Protein AF-A0A2N9LAZ6-F1 (afdb_monomer_lite)

Foldseek 3Di:
DPPLPQQVLLLVQLVVLQCQLVVQCVVCVVVCVPPDPVSVVSNVLSVLSNVLSVVSVVLAPVSLVSVLVSLVVQLVVCPPVVVSNVVSVVVSVVSCCSCPPPSNVVSNPDDD

Structure (mmCIF, N/CA/C/O backbone):
data_AF-A0A2N9LAZ6-F1
#
_entry.id   AF-A0A2N9LAZ6-F1
#
loop_
_atom_site.group_PDB
_atom_site.id
_atom_site.type_symbol
_atom_site.label_atom_id
_atom_site.label_alt_id
_atom_site.label_comp_id
_atom_site.label_asym_id
_atom_site.label_entity_id
_atom_site.label_seq_id
_atom_site.pdbx_PDB_ins_code
_atom_site.Cartn_x
_atom_site.Cartn_y
_atom_site.Cartn_z
_atom_site.occupancy
_atom_site.B_iso_or_equiv
_atom_site.auth_seq_id
_atom_site.auth_comp_id
_atom_site.auth_asym_id
_atom_site.auth_atom_id
_atom_site.pdbx_PDB_model_num
ATOM 1 N N . MET A 1 1 ? -19.008 -0.954 27.831 1.00 38.41 1 MET A N 1
ATOM 2 C CA . MET A 1 1 ? -17.848 -0.569 26.997 1.00 38.41 1 MET A CA 1
ATOM 3 C C . MET A 1 1 ? -17.794 -1.515 25.802 1.00 38.41 1 MET A C 1
ATOM 5 O O . MET A 1 1 ? -17.211 -2.584 25.897 1.00 38.41 1 MET A O 1
ATOM 9 N N . GLY A 1 2 ? -18.516 -1.204 24.722 1.00 35.81 2 GLY A N 1
ATOM 10 C CA . GLY A 1 2 ? -18.502 -2.041 23.520 1.00 35.81 2 GLY A CA 1
ATOM 11 C C . GLY A 1 2 ? -17.170 -1.849 22.812 1.00 35.81 2 GLY A C 1
ATOM 12 O O . GLY A 1 2 ? -16.876 -0.733 22.390 1.00 35.81 2 GLY A O 1
ATOM 13 N N . ALA A 1 3 ? -16.347 -2.894 22.731 1.00 46.19 3 ALA A N 1
ATOM 14 C CA . ALA A 1 3 ? -15.109 -2.855 21.966 1.00 46.19 3 ALA A CA 1
ATOM 15 C C . ALA A 1 3 ? -15.422 -2.294 20.570 1.00 46.19 3 ALA A C 1
ATOM 17 O O . ALA A 1 3 ? -16.223 -2.897 19.852 1.00 46.19 3 ALA A O 1
ATOM 18 N N . LYS A 1 4 ? -14.851 -1.128 20.210 1.00 53.56 4 LYS A N 1
ATOM 19 C CA . LYS A 1 4 ? -14.897 -0.581 18.843 1.00 53.56 4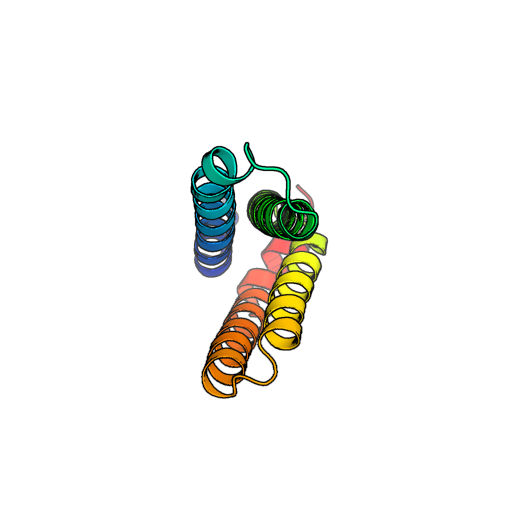 LYS A CA 1
ATOM 20 C C . LYS A 1 4 ? -14.391 -1.705 17.936 1.00 53.56 4 LYS A C 1
ATOM 22 O O . LYS A 1 4 ? -13.184 -1.937 17.894 1.00 53.56 4 LYS A O 1
ATOM 27 N N . LYS A 1 5 ? -15.301 -2.483 17.329 1.00 54.62 5 LYS A N 1
ATOM 28 C CA . LYS A 1 5 ? -14.967 -3.690 16.561 1.00 54.62 5 LYS A CA 1
ATOM 29 C C . LYS A 1 5 ? -14.031 -3.249 15.448 1.00 54.62 5 LYS A C 1
ATOM 31 O O . LYS A 1 5 ? -14.479 -2.653 14.473 1.00 54.62 5 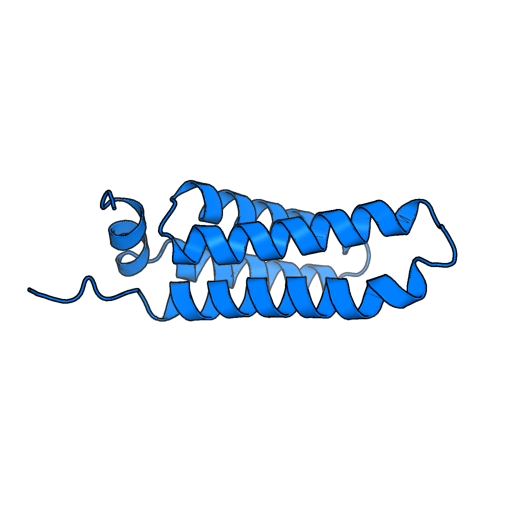LYS A O 1
ATOM 36 N N . ARG A 1 6 ? -12.731 -3.499 15.623 1.00 62.19 6 ARG A N 1
ATOM 37 C CA . ARG A 1 6 ? -11.743 -3.300 14.567 1.00 62.19 6 ARG A CA 1
ATOM 38 C C . ARG A 1 6 ? -12.229 -4.143 13.390 1.00 62.19 6 ARG A C 1
ATOM 40 O O . ARG A 1 6 ? -12.403 -5.351 13.575 1.00 62.19 6 ARG A O 1
ATOM 47 N N . PRO A 1 7 ? -12.532 -3.546 12.228 1.00 73.94 7 PRO A N 1
ATOM 48 C CA . PRO A 1 7 ? -13.003 -4.319 11.095 1.00 73.94 7 PRO A CA 1
ATOM 49 C C . PRO A 1 7 ? -11.923 -5.347 10.769 1.00 73.94 7 PRO A C 1
ATOM 51 O O . PRO A 1 7 ? -10.777 -4.969 10.530 1.00 73.94 7 PRO A O 1
ATOM 54 N N . ILE A 1 8 ? -12.272 -6.636 10.776 1.00 76.12 8 ILE A N 1
ATOM 55 C CA . ILE A 1 8 ? -11.314 -7.733 10.550 1.00 76.12 8 ILE A CA 1
ATOM 56 C C . ILE A 1 8 ? -10.546 -7.498 9.239 1.00 76.12 8 ILE A C 1
ATOM 58 O O . ILE A 1 8 ? -9.341 -7.704 9.182 1.00 76.12 8 ILE A O 1
ATOM 62 N N . ALA A 1 9 ? -11.222 -6.946 8.225 1.00 77.69 9 ALA A N 1
ATOM 63 C CA . ALA A 1 9 ? -10.625 -6.519 6.963 1.00 77.69 9 ALA A CA 1
ATOM 64 C C . ALA A 1 9 ? -9.456 -5.528 7.125 1.00 77.69 9 ALA A C 1
ATOM 66 O O . ALA A 1 9 ? -8.415 -5.709 6.502 1.00 77.69 9 ALA A O 1
ATOM 67 N N . VAL A 1 10 ? -9.607 -4.498 7.966 1.00 79.69 10 VAL A N 1
ATOM 68 C CA . VAL A 1 10 ? -8.554 -3.496 8.206 1.00 79.69 10 VAL A CA 1
ATOM 69 C C . VAL A 1 10 ? -7.361 -4.152 8.886 1.00 79.69 10 VAL A C 1
ATOM 71 O O . VAL A 1 10 ? -6.230 -3.924 8.477 1.00 79.69 10 VAL A O 1
ATOM 74 N N . TRP A 1 11 ? -7.613 -5.019 9.869 1.00 83.38 11 TRP A N 1
ATOM 75 C CA . TRP A 1 11 ? -6.551 -5.742 10.563 1.00 83.38 11 TRP A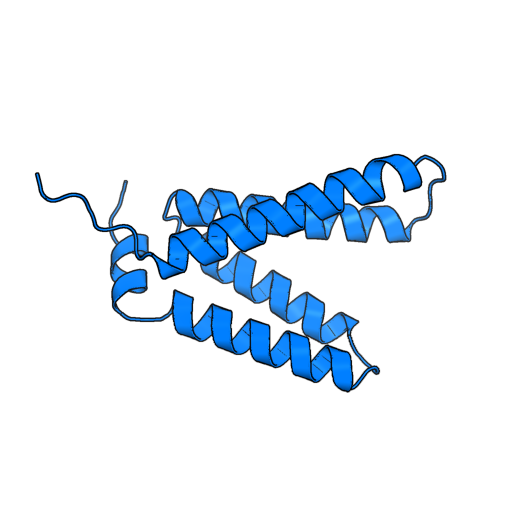 CA 1
ATOM 76 C C . TRP A 1 11 ? -5.779 -6.678 9.622 1.00 83.38 11 TRP A C 1
ATOM 78 O O . TRP A 1 11 ? -4.553 -6.640 9.602 1.00 83.38 11 TRP A O 1
ATOM 88 N N . VAL A 1 12 ? -6.485 -7.445 8.784 1.00 84.75 12 VAL A N 1
ATOM 89 C CA . VAL A 1 12 ? -5.872 -8.349 7.796 1.00 84.75 12 VAL A CA 1
ATOM 90 C C . VAL A 1 12 ? -5.016 -7.578 6.791 1.00 84.75 12 VAL A C 1
ATOM 92 O O . VAL A 1 12 ? -3.872 -7.959 6.560 1.00 84.75 12 VAL A O 1
ATOM 95 N N . ILE A 1 13 ? -5.524 -6.480 6.221 1.00 85.44 13 ILE A N 1
ATOM 96 C CA . ILE A 1 13 ? -4.757 -5.677 5.254 1.00 85.44 13 ILE A CA 1
ATOM 97 C C . ILE A 1 13 ? -3.561 -5.012 5.934 1.00 85.44 13 ILE A C 1
ATOM 99 O O . ILE A 1 13 ? -2.469 -5.016 5.379 1.00 85.44 13 ILE A O 1
ATOM 103 N N . SER A 1 14 ? -3.732 -4.476 7.142 1.00 84.69 14 SER A N 1
ATOM 104 C CA . SER A 1 14 ? -2.623 -3.909 7.907 1.00 84.69 14 SER A CA 1
ATOM 105 C C . SER A 1 14 ? -1.523 -4.932 8.164 1.00 84.69 14 SER A C 1
ATOM 107 O O . SER A 1 14 ? -0.356 -4.632 7.934 1.00 84.69 14 SER A O 1
ATOM 109 N N . CYS A 1 15 ? -1.882 -6.139 8.608 1.00 86.75 15 CYS A N 1
ATOM 110 C CA . CYS A 1 15 ? -0.923 -7.222 8.795 1.00 86.75 15 CYS A CA 1
ATOM 111 C C . CYS A 1 15 ? -0.239 -7.597 7.480 1.00 86.75 15 CYS A C 1
ATOM 113 O O . CYS A 1 15 ? 0.975 -7.756 7.476 1.00 86.75 15 CYS A O 1
ATOM 115 N N . LEU A 1 16 ? -0.978 -7.681 6.370 1.00 87.25 16 LEU A N 1
ATOM 116 C CA . LEU A 1 16 ? -0.401 -7.949 5.053 1.00 87.25 16 LEU A CA 1
ATOM 117 C C . LEU A 1 16 ? 0.645 -6.890 4.676 1.00 87.25 16 LEU A C 1
ATOM 119 O O . LEU A 1 16 ? 1.758 -7.247 4.317 1.00 87.25 16 LEU A O 1
ATOM 123 N N . PHE A 1 17 ? 0.316 -5.603 4.810 1.00 86.38 17 PHE A N 1
ATOM 124 C CA . PHE A 1 17 ? 1.233 -4.497 4.515 1.00 86.38 17 PHE A CA 1
ATOM 125 C C . PHE A 1 17 ? 2.475 -4.511 5.413 1.00 86.38 17 PHE A C 1
ATOM 127 O O . PHE A 1 17 ? 3.583 -4.317 4.922 1.00 86.38 17 PHE A O 1
ATOM 134 N N . ILE A 1 18 ? 2.308 -4.787 6.711 1.00 87.12 18 ILE A N 1
ATOM 135 C CA . ILE A 1 18 ? 3.430 -4.893 7.655 1.00 87.12 18 ILE A CA 1
ATOM 136 C C . ILE A 1 18 ? 4.326 -6.075 7.294 1.00 87.12 18 ILE A C 1
ATOM 138 O O . ILE A 1 18 ? 5.538 -5.911 7.250 1.00 87.12 18 ILE A O 1
ATOM 142 N N . VAL A 1 19 ? 3.754 -7.253 7.027 1.00 87.94 19 VAL A N 1
ATOM 143 C CA . VAL A 1 19 ? 4.529 -8.450 6.675 1.00 87.94 19 VAL A CA 1
ATOM 144 C C . VAL A 1 19 ? 5.259 -8.238 5.356 1.00 87.94 19 VAL A C 1
ATOM 146 O O . VAL A 1 19 ? 6.450 -8.503 5.298 1.00 87.94 19 VAL A O 1
ATOM 149 N N . VAL A 1 20 ? 4.591 -7.720 4.323 1.00 85.62 20 VAL A N 1
ATOM 150 C CA . VAL A 1 20 ? 5.222 -7.441 3.024 1.00 85.62 20 VAL A CA 1
ATOM 151 C C . VAL A 1 20 ? 6.347 -6.418 3.171 1.00 85.62 20 VAL A C 1
ATOM 153 O O . VAL A 1 20 ? 7.444 -6.669 2.685 1.00 85.62 20 VAL A O 1
ATOM 156 N N . GLY A 1 21 ? 6.112 -5.315 3.889 1.00 83.00 21 GLY A N 1
ATOM 157 C CA . GLY A 1 21 ? 7.140 -4.304 4.141 1.00 83.00 21 GLY A CA 1
ATOM 158 C C . GLY A 1 21 ? 8.322 -4.851 4.942 1.00 83.00 21 GLY A C 1
ATOM 159 O O . GLY A 1 21 ? 9.461 -4.600 4.583 1.00 83.00 21 GLY A O 1
ATOM 160 N N . LEU A 1 22 ? 8.073 -5.646 5.987 1.00 86.88 22 LEU A N 1
ATOM 161 C CA . LEU A 1 22 ? 9.124 -6.229 6.826 1.00 86.88 22 LEU A CA 1
ATOM 162 C C . LEU A 1 22 ? 9.938 -7.296 6.081 1.00 86.88 22 LEU A C 1
ATOM 164 O O . LEU A 1 22 ? 11.159 -7.311 6.177 1.00 86.88 22 LEU A O 1
ATOM 168 N N . VAL A 1 23 ? 9.264 -8.196 5.359 1.00 84.25 23 VAL A N 1
ATOM 169 C CA . VAL A 1 23 ? 9.904 -9.256 4.565 1.00 84.25 23 VAL A CA 1
ATOM 170 C C . VAL A 1 23 ? 10.738 -8.638 3.454 1.00 84.25 23 VAL A C 1
ATOM 172 O O . VAL A 1 23 ? 11.872 -9.066 3.267 1.00 84.25 23 VAL A O 1
ATOM 175 N N . GLY A 1 24 ? 10.204 -7.623 2.772 1.00 78.62 24 GLY A N 1
ATOM 176 C CA . GLY A 1 24 ? 10.948 -6.841 1.795 1.00 78.62 24 GLY A CA 1
ATOM 177 C C . GLY A 1 24 ? 12.214 -6.245 2.405 1.00 78.62 24 GLY A C 1
ATOM 178 O O . GLY A 1 24 ? 13.312 -6.562 1.946 1.00 78.62 24 GLY A O 1
ATOM 179 N N . LEU A 1 25 ? 12.061 -5.530 3.530 1.00 79.31 25 LEU A N 1
ATOM 180 C CA . LEU A 1 25 ? 13.183 -4.879 4.203 1.00 79.31 25 LEU A CA 1
ATOM 181 C C . LEU A 1 25 ? 14.267 -5.893 4.563 1.00 79.31 25 LEU A C 1
ATOM 183 O O . LEU A 1 25 ? 15.430 -5.665 4.275 1.00 79.31 25 LEU A O 1
ATOM 187 N N . VAL A 1 26 ? 13.893 -7.024 5.175 1.00 81.25 26 VAL A N 1
ATOM 188 C CA . VAL A 1 26 ? 14.832 -8.063 5.632 1.00 81.25 26 VAL A CA 1
ATOM 189 C C . VAL A 1 26 ? 15.508 -8.784 4.467 1.00 81.25 26 VAL A C 1
ATOM 191 O O . VAL A 1 26 ? 16.677 -9.145 4.590 1.00 81.25 26 VAL A O 1
ATOM 194 N N . HIS A 1 27 ? 14.801 -9.020 3.360 1.00 73.75 27 HIS A N 1
ATOM 195 C CA . HIS A 1 27 ? 15.381 -9.694 2.198 1.00 73.75 27 HIS A CA 1
ATOM 196 C C . HIS A 1 27 ? 16.331 -8.801 1.419 1.00 73.75 27 HIS A C 1
ATOM 198 O O . HIS A 1 27 ? 17.384 -9.281 1.000 1.00 73.75 27 HIS A O 1
ATOM 204 N N . HIS A 1 28 ? 15.985 -7.528 1.247 1.00 69.12 28 HIS A N 1
ATOM 205 C CA . HIS A 1 28 ? 16.810 -6.626 0.465 1.00 69.12 28 HIS A CA 1
ATOM 206 C C . HIS A 1 28 ? 17.958 -6.005 1.288 1.00 69.12 28 HIS A C 1
ATOM 208 O O . HIS A 1 28 ? 19.045 -5.831 0.737 1.00 69.12 28 HIS A O 1
ATOM 214 N N . PHE A 1 29 ? 17.827 -5.831 2.617 1.00 63.47 29 PHE A N 1
ATOM 215 C CA . PHE A 1 29 ? 18.913 -5.352 3.505 1.00 63.47 29 PHE A CA 1
ATOM 216 C C . PHE A 1 29 ? 20.289 -6.015 3.274 1.00 63.47 29 PHE A C 1
ATOM 218 O O . PHE A 1 29 ? 21.290 -5.302 3.187 1.00 63.47 29 PHE A O 1
ATOM 225 N N . PRO A 1 30 ? 20.406 -7.359 3.186 1.00 60.38 30 PRO A N 1
ATOM 226 C CA . PRO A 1 30 ? 21.693 -8.011 2.949 1.00 60.38 30 PRO A CA 1
ATOM 227 C C . PRO A 1 30 ? 22.197 -7.879 1.501 1.00 60.38 30 PRO A C 1
ATOM 229 O O . PRO A 1 30 ? 23.401 -7.995 1.279 1.00 60.38 30 PRO A O 1
ATOM 232 N N . GLN A 1 31 ? 21.321 -7.628 0.521 1.00 56.22 31 GLN A N 1
ATOM 233 C CA . GLN A 1 31 ? 21.704 -7.404 -0.882 1.00 56.22 31 GLN A CA 1
ATOM 234 C C . GLN A 1 31 ? 22.186 -5.964 -1.137 1.00 56.22 31 GLN A C 1
ATOM 236 O O . GLN A 1 31 ? 23.048 -5.757 -1.991 1.00 56.22 31 GLN A O 1
ATOM 241 N N . HIS A 1 32 ? 21.748 -5.000 -0.323 1.00 52.88 32 HIS A N 1
ATOM 242 C CA . HIS A 1 32 ? 22.109 -3.576 -0.405 1.00 52.88 32 HIS A CA 1
ATOM 243 C C . HIS A 1 32 ? 23.538 -3.222 0.036 1.00 52.88 32 HIS A C 1
ATOM 245 O O . HIS A 1 32 ? 23.982 -2.085 -0.123 1.00 52.88 32 HIS A O 1
ATOM 251 N N . LEU A 1 33 ? 24.316 -4.191 0.533 1.00 55.28 33 LEU A N 1
ATOM 252 C CA . LEU A 1 33 ? 25.753 -4.002 0.780 1.00 55.28 33 LEU A CA 1
ATOM 253 C C . LEU A 1 33 ? 26.545 -3.741 -0.519 1.00 55.28 33 LEU A C 1
ATOM 255 O O . LEU A 1 33 ? 27.673 -3.251 -0.460 1.00 55.28 33 LEU A O 1
ATOM 259 N N . VAL A 1 34 ? 25.952 -4.011 -1.688 1.00 56.25 34 VAL A N 1
ATOM 260 C CA . VAL A 1 34 ? 26.505 -3.707 -3.016 1.00 56.25 34 VAL A CA 1
ATOM 261 C C . VAL A 1 34 ? 25.665 -2.602 -3.672 1.00 56.25 34 VAL A C 1
ATOM 263 O O . VAL A 1 34 ? 24.919 -2.843 -4.614 1.00 56.25 34 VAL A O 1
ATOM 266 N N . PHE A 1 35 ? 25.783 -1.387 -3.132 1.00 54.66 35 PHE A N 1
ATOM 267 C CA . PHE A 1 35 ? 25.100 -0.142 -3.526 1.00 54.66 35 PHE A CA 1
ATOM 268 C C . PHE A 1 35 ? 24.751 -0.028 -5.030 1.00 54.66 35 PHE A C 1
ATOM 270 O O . PHE A 1 35 ? 25.588 0.370 -5.845 1.00 54.66 35 PHE A O 1
ATOM 277 N N . HIS A 1 36 ? 23.491 -0.288 -5.393 1.00 60.12 36 HIS A N 1
ATOM 278 C CA . HIS A 1 36 ? 22.905 0.118 -6.677 1.00 60.12 36 HIS A CA 1
ATOM 279 C C . HIS A 1 36 ? 21.824 1.178 -6.439 1.00 60.12 36 HIS A C 1
ATOM 281 O O . HIS A 1 36 ? 21.099 1.144 -5.457 1.00 60.12 36 HIS A O 1
ATOM 287 N N . ARG A 1 37 ? 21.708 2.176 -7.322 1.00 58.56 37 ARG A N 1
ATOM 288 C CA . ARG A 1 37 ? 20.801 3.329 -7.127 1.00 58.56 37 ARG A CA 1
ATOM 289 C C . ARG A 1 37 ? 19.311 2.933 -7.084 1.00 58.56 37 ARG A C 1
ATOM 291 O O . ARG A 1 37 ? 18.506 3.669 -6.518 1.00 58.56 37 ARG A O 1
ATOM 298 N N . ASP A 1 38 ? 18.966 1.783 -7.655 1.00 65.12 38 ASP A N 1
ATOM 299 C CA . ASP A 1 38 ? 17.601 1.251 -7.697 1.00 65.12 38 ASP A CA 1
ATOM 300 C C . ASP A 1 38 ? 17.156 0.659 -6.347 1.00 65.12 38 ASP A C 1
ATOM 302 O O . ASP A 1 38 ? 15.965 0.632 -6.044 1.00 65.12 38 ASP A O 1
ATOM 306 N N . ASP A 1 39 ? 18.112 0.302 -5.487 1.00 69.50 39 ASP A N 1
ATOM 307 C CA . ASP A 1 39 ? 17.870 -0.280 -4.165 1.00 69.50 39 ASP A CA 1
ATOM 308 C C . ASP A 1 39 ? 17.173 0.685 -3.202 1.00 69.50 39 ASP A C 1
ATOM 310 O O . ASP A 1 39 ? 16.256 0.307 -2.479 1.00 69.50 39 ASP A O 1
ATOM 314 N N . ILE A 1 40 ? 17.538 1.970 -3.255 1.00 75.06 40 ILE A N 1
ATOM 315 C CA . ILE A 1 40 ? 16.959 3.009 -2.390 1.00 75.06 40 ILE A CA 1
ATOM 316 C C . ILE A 1 40 ? 15.453 3.161 -2.654 1.00 75.06 40 ILE A C 1
ATOM 318 O O . ILE A 1 40 ? 14.673 3.428 -1.739 1.00 75.06 40 ILE A O 1
ATOM 322 N N . TRP A 1 41 ? 15.027 2.993 -3.911 1.00 78.94 41 TRP A N 1
ATOM 323 C CA . TRP A 1 41 ? 13.612 3.061 -4.272 1.00 78.94 41 TRP A CA 1
ATOM 324 C C . TRP A 1 41 ? 12.836 1.857 -3.742 1.00 78.94 41 TRP A C 1
ATOM 326 O O . TRP A 1 41 ? 11.697 2.024 -3.306 1.00 78.94 41 TRP A O 1
ATOM 336 N N . ILE A 1 42 ? 13.455 0.674 -3.731 1.00 79.44 42 ILE A N 1
ATOM 337 C CA . ILE A 1 42 ? 12.861 -0.550 -3.188 1.00 79.44 42 ILE A CA 1
ATOM 338 C C . ILE A 1 42 ? 12.663 -0.395 -1.676 1.00 79.44 42 ILE A C 1
ATOM 340 O O . ILE A 1 42 ? 11.518 -0.458 -1.218 1.00 79.44 42 ILE A O 1
ATOM 344 N N . GLU A 1 43 ? 13.714 -0.048 -0.927 1.00 82.31 43 GLU A N 1
ATOM 345 C CA . GLU A 1 43 ? 13.626 0.175 0.525 1.00 82.31 43 GLU A CA 1
ATOM 346 C C . GLU A 1 43 ? 12.568 1.231 0.881 1.00 82.31 43 GLU A C 1
ATOM 348 O O . GLU A 1 43 ? 11.772 1.058 1.809 1.00 82.31 43 GLU A O 1
ATOM 353 N N . LEU A 1 44 ? 12.506 2.330 0.116 1.00 85.06 44 LEU A N 1
ATOM 354 C CA . LEU A 1 44 ? 11.521 3.385 0.341 1.00 85.06 44 LEU A CA 1
ATOM 355 C C . LEU A 1 44 ? 10.091 2.863 0.168 1.00 85.06 44 LEU A C 1
ATOM 357 O O . LEU A 1 44 ? 9.213 3.189 0.974 1.00 85.06 44 LEU A O 1
ATOM 361 N N . THR A 1 45 ? 9.838 2.046 -0.859 1.00 85.62 45 THR A N 1
ATOM 362 C CA . THR A 1 45 ? 8.514 1.441 -1.063 1.00 85.62 45 THR A CA 1
ATOM 363 C C . THR A 1 45 ? 8.156 0.465 0.055 1.00 85.62 45 THR A C 1
ATOM 365 O O . THR A 1 45 ? 7.009 0.453 0.501 1.00 85.62 45 THR A O 1
ATOM 368 N N . GLU A 1 46 ? 9.107 -0.296 0.581 1.00 88.19 46 GLU A N 1
ATOM 369 C CA . GLU A 1 46 ? 8.879 -1.232 1.689 1.00 88.19 46 GLU A CA 1
ATOM 370 C C . GLU A 1 46 ? 8.582 -0.503 3.004 1.00 88.19 46 GLU A C 1
ATOM 372 O O . GLU A 1 46 ? 7.633 -0.850 3.716 1.00 88.19 46 GLU A O 1
ATOM 377 N N . LEU A 1 47 ? 9.311 0.581 3.283 1.00 87.25 47 LEU A N 1
ATOM 378 C CA . LEU A 1 47 ? 9.037 1.473 4.411 1.00 87.25 47 LEU A CA 1
ATOM 379 C C . LEU A 1 47 ? 7.652 2.114 4.298 1.00 87.25 47 LEU A C 1
ATOM 381 O O . LEU A 1 47 ? 6.911 2.152 5.281 1.00 87.25 47 LEU A O 1
ATOM 385 N N . LEU A 1 48 ? 7.262 2.576 3.107 1.00 88.94 48 LEU A N 1
ATOM 386 C CA . LEU A 1 48 ? 5.921 3.111 2.849 1.00 88.94 48 LE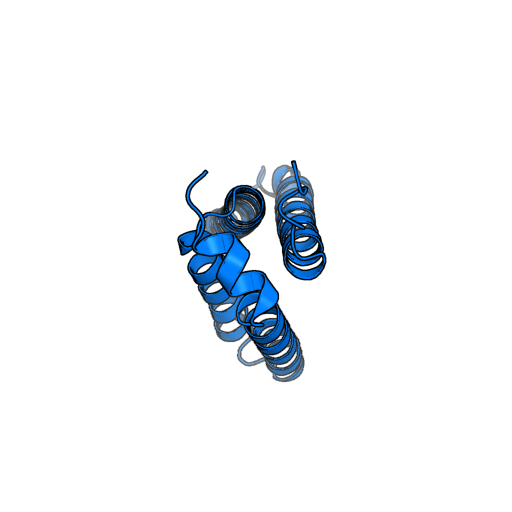U A CA 1
ATOM 387 C C . LEU A 1 48 ? 4.832 2.070 3.138 1.00 88.94 48 LEU A C 1
ATOM 389 O O . LEU A 1 48 ? 3.815 2.413 3.747 1.00 88.94 48 LEU A O 1
ATOM 393 N N . ALA A 1 49 ? 5.044 0.808 2.752 1.00 88.19 49 ALA A N 1
ATOM 394 C CA . ALA A 1 49 ? 4.112 -0.275 3.055 1.00 88.19 49 ALA A CA 1
ATOM 395 C C . ALA A 1 49 ? 3.984 -0.497 4.570 1.00 88.19 49 ALA A C 1
ATOM 397 O O . ALA A 1 49 ? 2.871 -0.571 5.100 1.00 88.19 49 ALA A O 1
ATOM 398 N N . LEU A 1 50 ? 5.110 -0.523 5.284 1.00 88.25 50 LEU A N 1
ATOM 399 C CA . LEU A 1 50 ? 5.144 -0.697 6.734 1.00 88.25 50 LEU A CA 1
ATOM 400 C C . LEU A 1 50 ? 4.441 0.460 7.465 1.00 88.25 50 LEU A C 1
ATOM 402 O O . LEU A 1 50 ? 3.580 0.228 8.317 1.00 88.25 50 LEU A O 1
ATOM 406 N N . VAL A 1 51 ? 4.741 1.705 7.082 1.00 89.38 51 VAL A N 1
ATOM 407 C CA . VAL A 1 51 ? 4.100 2.919 7.612 1.00 89.38 51 VAL A CA 1
ATOM 408 C C . VAL A 1 51 ? 2.594 2.889 7.350 1.00 89.38 51 VAL A C 1
ATOM 410 O O . VAL A 1 51 ? 1.809 3.111 8.276 1.00 89.38 51 VAL A O 1
ATOM 413 N N . ALA A 1 52 ? 2.166 2.552 6.130 1.00 87.88 52 ALA A N 1
ATOM 414 C CA . ALA A 1 52 ? 0.748 2.419 5.807 1.00 87.88 52 ALA A CA 1
ATOM 415 C C . ALA A 1 52 ? 0.071 1.375 6.707 1.00 87.88 52 A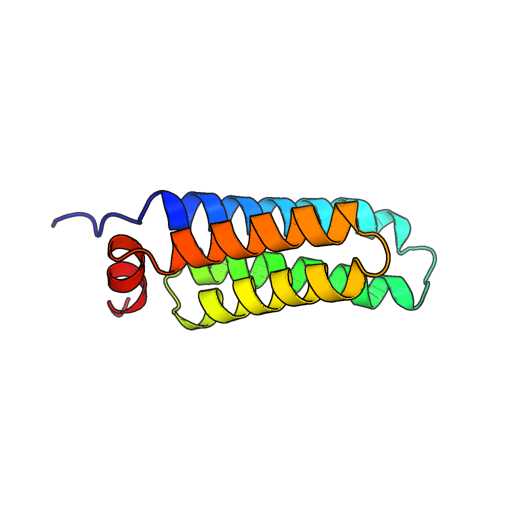LA A C 1
ATOM 417 O O . ALA A 1 52 ? -0.954 1.671 7.318 1.00 87.88 52 ALA A O 1
ATOM 418 N N . GLY A 1 53 ? 0.662 0.188 6.862 1.00 86.31 53 GLY A N 1
ATOM 419 C CA . GLY A 1 53 ? 0.111 -0.880 7.696 1.00 86.31 53 GLY A CA 1
ATOM 420 C C . GLY A 1 53 ? -0.049 -0.484 9.168 1.00 86.31 53 GLY A C 1
ATOM 421 O O . GLY A 1 53 ? -1.132 -0.676 9.736 1.00 86.31 53 GLY A O 1
ATOM 422 N N . VAL A 1 54 ? 0.980 0.130 9.766 1.00 87.88 54 VAL A N 1
ATOM 423 C CA . VAL A 1 54 ? 0.978 0.591 11.168 1.00 87.88 54 VAL A CA 1
ATOM 424 C C . VAL A 1 54 ? -0.061 1.686 11.394 1.00 87.88 54 VAL A C 1
ATOM 426 O O . VAL A 1 54 ? -0.912 1.556 12.274 1.00 87.88 54 VAL A O 1
ATOM 429 N N . PHE A 1 55 ? -0.064 2.747 10.585 1.00 84.38 55 PHE A N 1
ATOM 430 C CA . PHE A 1 55 ? -1.016 3.849 10.769 1.00 84.38 55 PHE A CA 1
ATOM 431 C C . PHE A 1 55 ? -2.459 3.448 10.462 1.00 84.38 55 PHE A C 1
ATOM 433 O O . PHE A 1 55 ? -3.401 4.003 11.036 1.00 84.38 55 PHE A O 1
ATOM 440 N N . MET A 1 56 ? -2.648 2.432 9.622 1.00 83.06 56 MET A N 1
ATOM 441 C CA . MET A 1 56 ? -3.960 1.858 9.372 1.00 83.06 56 MET A CA 1
ATOM 442 C C . MET A 1 56 ? -4.466 1.033 10.571 1.00 83.06 56 MET A C 1
ATOM 444 O O . MET A 1 56 ? -5.655 1.115 10.888 1.00 83.06 56 MET A O 1
ATOM 448 N N . LEU A 1 57 ? -3.582 0.365 11.336 1.00 82.12 57 LEU A N 1
ATOM 449 C CA . LEU A 1 57 ? -3.936 -0.216 12.648 1.00 82.12 57 LEU A CA 1
ATOM 450 C C . LEU A 1 57 ? -4.293 0.863 13.668 1.00 82.12 57 LEU A C 1
ATOM 452 O O . LEU A 1 57 ? -5.227 0.678 14.449 1.00 82.12 57 LEU A O 1
ATOM 456 N N . LEU A 1 58 ? -3.593 1.997 13.633 1.00 81.88 58 LEU A N 1
ATOM 457 C CA . LEU A 1 58 ? -3.872 3.158 14.481 1.00 81.88 58 LEU A CA 1
ATOM 458 C C . LEU A 1 58 ? -5.151 3.914 14.074 1.00 81.88 58 LEU A C 1
ATOM 460 O O . LEU A 1 58 ? -5.474 4.922 14.691 1.00 81.88 58 LEU A O 1
ATOM 464 N N . GLY A 1 59 ? -5.872 3.472 13.036 1.00 77.31 59 GLY A N 1
ATOM 465 C CA . GLY A 1 59 ? -7.141 4.077 12.617 1.00 77.31 59 GLY A CA 1
ATOM 466 C C . GLY A 1 59 ? -7.004 5.446 11.956 1.00 77.31 59 GLY A C 1
ATOM 467 O O . GLY A 1 59 ? -7.988 6.173 11.844 1.00 77.31 59 GLY A O 1
ATOM 468 N N . HIS A 1 60 ? -5.813 5.807 11.475 1.00 80.94 60 HIS A N 1
ATOM 469 C CA . HIS A 1 60 ? -5.612 7.084 10.801 1.00 80.94 60 HIS A CA 1
ATOM 470 C C . HIS A 1 60 ? -6.156 7.035 9.370 1.00 80.94 60 HIS A C 1
ATOM 472 O O . HIS A 1 60 ? -5.736 6.219 8.551 1.00 80.94 60 HIS A O 1
ATOM 478 N N . ASN A 1 61 ? -7.078 7.941 9.037 1.00 79.56 61 ASN A N 1
ATOM 479 C CA . ASN A 1 61 ? -7.748 7.947 7.732 1.00 79.56 61 ASN A CA 1
ATOM 480 C C . ASN A 1 61 ? -6.783 8.163 6.546 1.00 79.56 61 ASN A C 1
ATOM 482 O O . ASN A 1 61 ? -7.021 7.645 5.455 1.00 79.56 61 ASN A O 1
ATOM 486 N N . TRP A 1 62 ? -5.677 8.886 6.754 1.00 83.56 62 TRP A N 1
ATOM 487 C CA . TRP A 1 62 ? -4.670 9.131 5.716 1.00 83.56 62 TRP A CA 1
ATOM 488 C C . TRP A 1 62 ? -3.943 7.850 5.275 1.00 83.56 62 TRP A C 1
ATOM 490 O O . TRP A 1 62 ? -3.571 7.730 4.109 1.00 83.56 62 TRP A O 1
ATOM 500 N N . ALA A 1 63 ? -3.821 6.853 6.160 1.00 86.00 63 ALA A N 1
ATOM 501 C CA . ALA A 1 63 ? -3.128 5.596 5.870 1.00 86.00 63 ALA A CA 1
ATOM 502 C C . ALA A 1 63 ? -3.800 4.800 4.741 1.00 86.00 63 ALA A C 1
ATOM 504 O O . ALA A 1 63 ? -3.141 4.085 3.991 1.00 86.00 63 ALA A O 1
ATOM 505 N N . ARG A 1 64 ? -5.115 4.978 4.563 1.00 85.81 64 ARG A N 1
ATOM 506 C CA . ARG A 1 64 ? -5.873 4.371 3.460 1.00 85.81 64 ARG A CA 1
ATOM 507 C C . ARG A 1 64 ? -5.416 4.898 2.109 1.00 85.81 64 ARG A C 1
ATOM 509 O O . ARG A 1 64 ? -5.270 4.131 1.165 1.00 85.81 64 ARG A O 1
ATOM 516 N N . TRP A 1 65 ? -5.215 6.212 2.026 1.00 86.12 65 TRP A N 1
ATOM 517 C CA . TRP A 1 65 ? -4.742 6.864 0.812 1.00 86.12 65 TRP A CA 1
ATOM 518 C C . TRP A 1 65 ? -3.301 6.472 0.521 1.00 86.12 65 TRP A C 1
ATOM 520 O O . TRP A 1 65 ? -2.983 6.210 -0.634 1.00 86.12 65 TRP A O 1
ATOM 530 N N . LEU A 1 66 ? -2.469 6.331 1.560 1.00 87.81 66 LEU A N 1
ATOM 531 C CA . LEU A 1 66 ? -1.110 5.825 1.400 1.00 87.81 66 LEU A CA 1
ATOM 532 C C . LEU A 1 66 ? -1.099 4.392 0.842 1.00 87.81 66 LEU A C 1
ATOM 534 O O . LEU A 1 66 ? -0.399 4.128 -0.129 1.00 87.81 66 LEU A O 1
ATOM 538 N N . ALA A 1 67 ? -1.919 3.489 1.393 1.00 87.62 67 ALA A N 1
ATOM 539 C CA . ALA A 1 67 ? -2.026 2.108 0.916 1.00 87.62 67 ALA A CA 1
ATOM 540 C C . ALA A 1 67 ? -2.498 2.023 -0.549 1.00 87.62 67 ALA A C 1
ATOM 542 O O . ALA A 1 67 ? -1.972 1.229 -1.331 1.00 87.62 67 ALA A O 1
ATOM 543 N N . LEU A 1 68 ? -3.463 2.865 -0.939 1.00 89.31 68 LEU A N 1
ATOM 544 C CA . LEU A 1 68 ? -3.919 2.954 -2.327 1.00 89.31 68 LEU A CA 1
ATOM 545 C C . LEU A 1 68 ? -2.845 3.514 -3.260 1.00 89.31 68 LEU A C 1
ATOM 547 O O . LEU A 1 68 ? -2.629 2.949 -4.329 1.00 89.31 68 LEU A O 1
ATOM 551 N N . ALA A 1 69 ? -2.172 4.596 -2.865 1.00 90.00 69 ALA A N 1
ATOM 552 C CA . ALA A 1 69 ? -1.098 5.196 -3.650 1.00 90.00 69 ALA A CA 1
ATOM 553 C C . ALA A 1 69 ? 0.054 4.203 -3.862 1.00 90.00 69 ALA A C 1
ATOM 555 O O . ALA A 1 69 ? 0.541 4.052 -4.979 1.00 90.00 69 ALA A O 1
ATOM 556 N N . TRP A 1 70 ? 0.425 3.464 -2.814 1.00 91.88 70 TRP A N 1
ATOM 557 C CA . TRP A 1 70 ? 1.462 2.437 -2.868 1.00 91.88 70 TRP A CA 1
ATOM 558 C C . TRP A 1 70 ? 1.127 1.308 -3.851 1.00 91.88 70 TRP A C 1
ATOM 560 O O . TRP A 1 70 ? 1.960 0.920 -4.670 1.00 91.88 70 TRP A O 1
ATOM 570 N N . MET A 1 71 ? -0.110 0.804 -3.826 1.00 89.00 71 MET A N 1
ATOM 571 C CA . MET A 1 71 ? -0.533 -0.253 -4.748 1.00 89.00 71 MET A CA 1
ATOM 572 C C . MET A 1 71 ? -0.715 0.268 -6.185 1.00 89.00 71 MET A C 1
ATOM 574 O O . MET A 1 71 ? -0.391 -0.430 -7.142 1.00 89.00 71 MET A O 1
ATOM 578 N N . ALA A 1 72 ? -1.175 1.510 -6.364 1.00 89.19 72 ALA A N 1
ATOM 579 C CA . ALA A 1 72 ? -1.245 2.143 -7.683 1.00 89.19 72 ALA A CA 1
ATOM 580 C C . ALA A 1 72 ? 0.151 2.332 -8.300 1.00 89.19 72 ALA A C 1
ATOM 582 O O . ALA A 1 72 ? 0.334 2.093 -9.493 1.00 89.19 72 ALA A O 1
ATOM 583 N 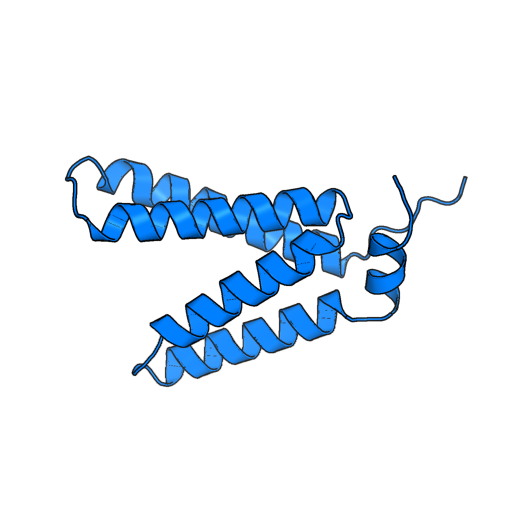N . PHE A 1 73 ? 1.149 2.683 -7.484 1.00 88.31 73 PHE A N 1
ATOM 584 C CA . PHE A 1 73 ? 2.548 2.711 -7.906 1.00 88.31 73 PHE A CA 1
ATOM 585 C C . PHE A 1 73 ? 3.017 1.331 -8.396 1.00 88.31 73 PHE A C 1
ATOM 587 O O . PHE A 1 73 ? 3.606 1.239 -9.471 1.00 88.31 73 PHE A O 1
ATOM 594 N N . HIS A 1 74 ? 2.657 0.249 -7.694 1.00 85.81 74 HIS A N 1
ATOM 595 C CA . HIS A 1 74 ? 2.963 -1.123 -8.123 1.00 85.81 74 HIS A CA 1
ATOM 596 C C . HIS A 1 74 ? 2.327 -1.496 -9.472 1.00 85.81 74 HIS A C 1
ATOM 598 O O . HIS A 1 74 ? 2.948 -2.180 -10.288 1.00 85.81 74 HIS A O 1
ATOM 604 N N . VAL A 1 75 ? 1.111 -1.016 -9.750 1.00 88.81 75 VAL A N 1
ATOM 605 C CA . VAL A 1 75 ? 0.475 -1.177 -11.069 1.00 88.81 75 VAL A CA 1
ATOM 606 C C . VAL A 1 75 ? 1.274 -0.449 -12.155 1.00 88.81 75 VAL A C 1
ATOM 608 O O . VAL A 1 75 ? 1.490 -1.020 -13.223 1.00 88.81 75 VAL A O 1
ATOM 611 N N . ALA A 1 76 ? 1.743 0.775 -11.886 1.00 88.19 76 ALA A N 1
ATOM 612 C CA . ALA A 1 76 ? 2.502 1.573 -12.850 1.00 88.19 76 ALA A CA 1
ATOM 613 C C . ALA A 1 76 ? 3.857 0.937 -13.205 1.00 88.19 76 ALA A C 1
ATOM 615 O O . ALA A 1 76 ? 4.181 0.823 -14.386 1.00 88.19 76 ALA A O 1
ATOM 616 N N . ILE A 1 77 ? 4.615 0.459 -12.209 1.00 86.88 77 ILE A N 1
ATOM 617 C CA . ILE A 1 77 ? 5.914 -0.207 -12.439 1.00 86.88 77 ILE A CA 1
ATOM 618 C C . ILE A 1 77 ? 5.773 -1.611 -13.044 1.00 86.88 77 ILE A C 1
ATOM 620 O O . ILE A 1 77 ? 6.726 -2.139 -13.603 1.00 86.88 77 ILE A O 1
ATOM 624 N N . SER A 1 78 ? 4.589 -2.229 -12.951 1.00 86.75 78 SER A N 1
ATOM 625 C CA . SER A 1 78 ? 4.326 -3.549 -13.542 1.00 86.75 78 SER A CA 1
ATOM 626 C C . SER A 1 78 ? 4.250 -3.524 -15.070 1.00 86.75 78 SER A C 1
ATOM 628 O O . SER A 1 78 ? 4.266 -4.580 -15.707 1.00 86.75 78 SER A O 1
ATOM 630 N N . TRP A 1 79 ? 4.130 -2.344 -15.678 1.00 84.94 79 TRP A N 1
ATOM 631 C CA . TRP A 1 79 ? 4.117 -2.192 -17.128 1.00 84.94 79 TRP A CA 1
ATOM 632 C C . TRP A 1 79 ? 5.512 -2.460 -17.726 1.00 84.94 79 TRP A C 1
ATOM 634 O O . TRP A 1 79 ? 6.497 -1.967 -17.182 1.00 84.94 79 TRP A O 1
ATOM 644 N N . PRO A 1 80 ? 5.638 -3.193 -18.854 1.00 86.88 80 PRO A N 1
ATOM 645 C CA . PRO A 1 80 ? 4.586 -3.683 -19.758 1.00 86.88 80 PRO A CA 1
ATOM 646 C C . PRO A 1 80 ? 4.101 -5.116 -19.481 1.00 86.88 80 PRO A C 1
ATOM 648 O O . PRO A 1 80 ? 3.412 -5.714 -20.310 1.00 86.88 80 PRO A O 1
ATOM 651 N N . VAL A 1 81 ? 4.447 -5.715 -18.341 1.00 92.56 81 VAL A N 1
ATOM 652 C CA . VAL A 1 81 ? 4.114 -7.116 -18.063 1.00 92.56 81 VAL A CA 1
ATOM 653 C C . VAL A 1 81 ? 2.637 -7.250 -17.680 1.00 92.56 81 VAL A C 1
ATOM 655 O O . VAL A 1 81 ? 2.256 -7.169 -16.514 1.00 92.56 81 VAL A O 1
ATOM 658 N N . VAL A 1 82 ? 1.791 -7.522 -18.679 1.00 88.31 82 VAL A N 1
ATOM 659 C CA . VAL A 1 82 ? 0.318 -7.572 -18.558 1.00 88.31 82 VAL A CA 1
ATOM 660 C C . VAL A 1 82 ? -0.157 -8.442 -17.392 1.00 88.31 82 VAL A C 1
ATOM 662 O O . VAL A 1 82 ? -1.038 -8.036 -16.639 1.00 88.31 82 VAL A O 1
ATOM 665 N N . ARG A 1 83 ? 0.449 -9.621 -17.187 1.00 90.38 83 ARG A N 1
ATOM 666 C CA . ARG A 1 83 ? 0.090 -10.513 -16.072 1.00 90.38 83 ARG A CA 1
ATOM 667 C C . ARG A 1 83 ? 0.280 -9.836 -14.712 1.00 90.38 83 ARG A C 1
ATOM 669 O O . ARG A 1 83 ? -0.593 -9.957 -13.858 1.00 90.38 83 ARG A O 1
ATOM 676 N N . LEU A 1 84 ? 1.392 -9.126 -14.517 1.00 88.75 84 LEU A N 1
ATOM 677 C CA . LEU A 1 84 ? 1.648 -8.395 -13.277 1.00 88.75 84 LEU A CA 1
ATOM 678 C C . LEU A 1 84 ? 0.662 -7.236 -13.132 1.00 88.75 84 LEU A C 1
ATOM 680 O O . LEU A 1 84 ? 0.078 -7.084 -12.065 1.00 88.75 84 LEU A O 1
ATOM 684 N N . VAL A 1 85 ? 0.413 -6.468 -14.194 1.00 88.12 85 VAL A N 1
ATOM 685 C CA . VAL A 1 85 ? -0.554 -5.355 -14.173 1.00 88.12 85 VAL A CA 1
ATOM 686 C C . VAL A 1 85 ? -1.943 -5.835 -13.745 1.00 88.12 85 VAL A C 1
ATOM 688 O O . VAL A 1 85 ? -2.563 -5.219 -12.880 1.00 88.12 85 VAL A O 1
ATOM 691 N N . VAL A 1 86 ? -2.421 -6.957 -14.296 1.00 90.12 86 VAL A N 1
ATOM 692 C CA . VAL A 1 86 ? -3.721 -7.547 -13.936 1.00 90.12 86 VAL A CA 1
ATOM 693 C C . VAL A 1 86 ? -3.749 -7.945 -12.462 1.00 90.12 86 VAL A C 1
ATOM 695 O O . VAL A 1 86 ? -4.677 -7.563 -11.752 1.00 90.12 86 VAL A O 1
ATOM 698 N N . ILE A 1 87 ? -2.728 -8.659 -11.978 1.00 91.06 87 ILE A N 1
ATOM 699 C CA . ILE A 1 87 ? -2.653 -9.092 -10.575 1.00 91.06 87 ILE A CA 1
ATOM 700 C C . ILE A 1 87 ? -2.655 -7.883 -9.631 1.00 91.06 87 ILE A C 1
ATOM 702 O O . ILE A 1 87 ? -3.482 -7.824 -8.722 1.00 91.06 87 ILE A O 1
ATOM 706 N N . HIS A 1 88 ? -1.799 -6.887 -9.865 1.00 89.62 88 HIS A N 1
ATOM 707 C CA . HIS A 1 88 ? -1.725 -5.700 -9.009 1.00 89.62 88 HIS A CA 1
ATOM 708 C C . HIS A 1 88 ? -3.008 -4.868 -9.062 1.00 89.62 88 HIS A C 1
ATOM 710 O O . HIS A 1 88 ? -3.440 -4.343 -8.041 1.00 89.62 88 HIS A O 1
ATOM 716 N N . THR A 1 89 ? -3.672 -4.799 -10.217 1.00 89.75 89 THR A N 1
ATOM 717 C CA . THR A 1 89 ? -4.953 -4.093 -10.355 1.00 89.75 89 THR A CA 1
ATOM 718 C C . THR A 1 89 ? -6.071 -4.806 -9.590 1.00 89.75 89 THR A C 1
ATOM 720 O O . THR A 1 89 ? -6.882 -4.153 -8.934 1.00 89.75 89 THR A O 1
ATOM 723 N N . LEU A 1 90 ? -6.105 -6.143 -9.606 1.00 90.94 90 LEU A N 1
ATOM 724 C CA . LEU A 1 90 ? -7.048 -6.925 -8.799 1.00 90.94 90 LEU A CA 1
ATOM 725 C C . LEU A 1 90 ? -6.799 -6.731 -7.299 1.00 90.94 90 LEU A C 1
ATOM 727 O O . LEU A 1 90 ? -7.749 -6.539 -6.540 1.00 90.94 90 LEU A O 1
ATOM 731 N N . ILE A 1 91 ? -5.532 -6.726 -6.875 1.00 88.44 91 ILE A N 1
ATOM 732 C CA . ILE A 1 91 ? -5.157 -6.453 -5.483 1.00 88.44 91 ILE A CA 1
ATOM 733 C C . ILE A 1 91 ? -5.555 -5.022 -5.092 1.00 88.44 91 ILE A C 1
ATOM 735 O O . ILE A 1 91 ? -6.158 -4.827 -4.036 1.00 88.44 91 ILE A O 1
ATOM 739 N N . LEU A 1 92 ? -5.297 -4.028 -5.949 1.00 89.88 92 LEU A N 1
ATOM 740 C CA . LEU A 1 92 ? -5.720 -2.638 -5.752 1.00 89.88 92 LEU A CA 1
ATOM 741 C C . LEU A 1 92 ? -7.233 -2.543 -5.552 1.00 89.88 92 LEU A C 1
ATOM 743 O O . LEU A 1 92 ? -7.691 -1.920 -4.594 1.00 89.88 92 LEU A O 1
ATOM 747 N N . ALA A 1 93 ? -8.005 -3.191 -6.425 1.00 87.38 93 ALA A N 1
ATOM 748 C CA . ALA A 1 93 ? -9.459 -3.215 -6.339 1.00 87.38 93 ALA A CA 1
ATOM 749 C C . ALA A 1 93 ? -9.939 -3.885 -5.043 1.00 87.38 93 ALA A C 1
ATOM 751 O O . ALA A 1 93 ? -10.832 -3.357 -4.380 1.00 87.38 93 ALA A O 1
ATOM 752 N N . ALA A 1 94 ? -9.323 -4.999 -4.637 1.00 86.81 94 ALA A N 1
ATOM 753 C CA . ALA A 1 94 ? -9.650 -5.690 -3.392 1.00 86.81 94 ALA A CA 1
ATOM 754 C C . ALA A 1 94 ? -9.363 -4.819 -2.157 1.00 86.81 94 ALA A C 1
ATOM 756 O O . ALA A 1 94 ? -10.223 -4.690 -1.283 1.00 86.81 94 ALA A O 1
ATOM 757 N N . ILE A 1 95 ? -8.193 -4.173 -2.104 1.00 85.06 95 ILE A N 1
ATOM 758 C CA . ILE A 1 95 ? -7.802 -3.251 -1.027 1.00 85.06 95 ILE A CA 1
ATOM 759 C C . ILE A 1 95 ? -8.764 -2.063 -0.966 1.00 85.06 95 ILE A C 1
ATOM 761 O O . ILE A 1 95 ? -9.280 -1.745 0.107 1.00 85.06 95 ILE A O 1
ATOM 765 N N . ALA A 1 96 ? -9.052 -1.433 -2.107 1.00 86.19 96 ALA A N 1
ATOM 766 C CA . ALA A 1 96 ? -9.995 -0.324 -2.190 1.00 86.19 96 ALA A CA 1
ATOM 767 C C . ALA A 1 96 ? -11.387 -0.747 -1.711 1.00 86.19 96 ALA A C 1
ATOM 769 O O . ALA A 1 96 ? -11.985 -0.087 -0.863 1.00 86.19 96 ALA A O 1
ATOM 770 N N . TRP A 1 97 ? -11.892 -1.882 -2.183 1.00 83.88 97 TRP A N 1
ATOM 771 C CA . TRP A 1 97 ? -13.208 -2.372 -1.792 1.00 83.88 97 TRP A CA 1
ATOM 772 C C . TRP A 1 97 ? -13.295 -2.666 -0.288 1.00 83.88 97 TRP A C 1
ATOM 774 O O . TRP A 1 97 ? -14.231 -2.217 0.378 1.00 83.88 97 TRP A O 1
ATOM 784 N N . LEU A 1 98 ? -12.294 -3.348 0.278 1.00 81.31 98 LEU A N 1
ATOM 785 C CA . LEU A 1 98 ? -12.237 -3.674 1.706 1.00 81.31 98 LEU A CA 1
ATOM 786 C C . LEU A 1 98 ? -12.101 -2.424 2.585 1.00 81.31 98 LEU A C 1
ATOM 788 O O . LEU A 1 98 ? -12.787 -2.321 3.603 1.00 81.31 98 LEU A O 1
ATOM 792 N N . LEU A 1 99 ? -11.266 -1.457 2.190 1.00 74.75 99 LEU A N 1
ATOM 793 C CA . LEU A 1 99 ? -11.067 -0.220 2.949 1.00 74.75 99 LEU A CA 1
ATOM 794 C C . LEU A 1 99 ? -12.278 0.708 2.879 1.00 74.75 99 LEU A C 1
ATOM 796 O O . LEU A 1 99 ? -12.577 1.389 3.858 1.00 74.75 99 LEU A O 1
ATOM 800 N N . PHE A 1 100 ? -12.978 0.766 1.744 1.00 74.38 100 PHE A N 1
ATOM 801 C CA . PHE A 1 100 ? -14.136 1.647 1.544 1.00 74.38 100 PHE A CA 1
ATOM 802 C C . PHE A 1 100 ? -15.477 1.025 1.932 1.00 74.38 100 PHE A C 1
ATOM 804 O O . PHE A 1 100 ? -16.490 1.735 1.955 1.00 74.38 100 PHE A O 1
ATOM 811 N N . ARG A 1 101 ? -15.490 -0.248 2.338 1.00 76.25 101 ARG A N 1
ATOM 812 C CA . ARG A 1 101 ? -16.664 -0.889 2.933 1.00 76.25 101 ARG A CA 1
ATOM 813 C C . ARG A 1 101 ? -17.143 -0.106 4.165 1.00 76.25 101 ARG A C 1
ATOM 815 O O . ARG A 1 101 ? -16.345 0.419 4.942 1.00 76.25 101 ARG A O 1
ATOM 822 N N . ARG A 1 102 ? -18.468 -0.005 4.335 1.00 58.47 102 ARG A N 1
ATOM 823 C CA . ARG A 1 102 ? -19.134 0.833 5.358 1.00 58.47 102 ARG A CA 1
ATOM 824 C C . ARG A 1 102 ? -18.605 0.610 6.783 1.00 58.47 102 ARG A C 1
ATOM 826 O O . ARG A 1 102 ? -18.405 1.590 7.495 1.00 58.47 102 ARG A O 1
ATOM 833 N N . ASP A 1 103 ? -18.284 -0.631 7.139 1.00 60.66 103 ASP A N 1
ATOM 834 C CA . ASP A 1 103 ? -17.730 -0.988 8.453 1.00 60.66 103 ASP A CA 1
ATOM 835 C C . ASP A 1 103 ? -16.341 -0.381 8.702 1.00 60.66 103 ASP A C 1
ATOM 837 O O . ASP A 1 103 ? -16.023 0.025 9.818 1.00 60.66 103 ASP A O 1
ATOM 841 N N . ALA A 1 104 ? -15.519 -0.260 7.656 1.00 59.47 104 ALA A N 1
ATOM 842 C CA . ALA A 1 104 ? -14.202 0.356 7.746 1.00 59.47 104 ALA A CA 1
ATOM 843 C C . ALA A 1 104 ? -14.287 1.886 7.811 1.00 59.47 104 ALA A C 1
ATOM 845 O O . ALA A 1 104 ? -13.541 2.496 8.573 1.00 59.47 104 ALA A O 1
ATOM 846 N N . ARG A 1 105 ? -15.233 2.528 7.101 1.00 60.50 105 ARG A N 1
ATOM 847 C CA . ARG A 1 105 ? -15.412 3.995 7.172 1.00 60.50 105 ARG A CA 1
ATOM 848 C C . ARG A 1 105 ? -15.657 4.480 8.606 1.00 60.50 105 ARG A C 1
ATOM 850 O O . ARG A 1 105 ? -15.059 5.482 8.972 1.00 60.50 105 ARG A O 1
ATOM 857 N N . GLY A 1 106 ? -16.436 3.751 9.411 1.00 59.69 106 GLY A N 1
ATOM 858 C CA . GLY A 1 106 ? -16.692 4.102 10.817 1.00 59.69 106 GLY A CA 1
ATOM 859 C C . GLY A 1 106 ? -15.455 4.035 11.726 1.00 59.69 106 GLY A C 1
ATOM 860 O O . GLY A 1 106 ? -15.337 4.815 12.673 1.00 59.69 106 GLY A O 1
ATOM 861 N N . TYR A 1 107 ? -14.503 3.147 11.418 1.00 62.97 107 TYR A N 1
ATOM 862 C CA . TYR A 1 107 ? -13.249 3.018 12.167 1.00 62.97 107 TYR A CA 1
ATOM 863 C C . TYR A 1 107 ? -12.344 4.245 11.995 1.00 62.97 107 TYR A C 1
ATOM 865 O O . TYR A 1 107 ? -11.803 4.744 12.973 1.00 62.97 107 TYR A O 1
ATOM 873 N N . PHE A 1 108 ? -12.236 4.772 10.772 1.00 62.41 108 PHE A N 1
ATOM 874 C CA . PHE A 1 108 ? -11.362 5.908 10.450 1.00 62.41 108 PHE A CA 1
ATOM 875 C C . PHE A 1 108 ? -11.967 7.287 10.759 1.00 62.41 108 PHE A C 1
ATOM 877 O O . PHE A 1 108 ? -11.262 8.291 10.692 1.00 62.41 108 PHE A O 1
ATOM 884 N N . THR A 1 109 ? -13.268 7.361 11.053 1.00 63.22 109 THR A N 1
ATOM 885 C CA . THR A 1 109 ? -13.963 8.614 11.402 1.00 63.22 109 THR A CA 1
ATOM 886 C C . THR A 1 109 ? -14.113 8.827 12.902 1.00 63.22 109 THR A C 1
ATOM 888 O O . THR A 1 109 ? -14.527 9.908 13.309 1.00 63.22 109 THR A O 1
ATOM 891 N N . THR A 1 110 ? -13.819 7.820 13.729 1.00 59.25 110 THR A N 1
ATOM 892 C CA . THR A 1 110 ? -13.900 7.970 15.185 1.00 59.25 110 THR A CA 1
ATOM 893 C C . THR A 1 110 ? -12.534 8.421 15.705 1.00 59.25 110 THR A C 1
ATOM 895 O O . THR A 1 110 ? -11.587 7.646 15.563 1.00 59.25 110 THR A O 1
ATOM 898 N N . PRO A 1 111 ? -12.407 9.620 16.306 1.00 52.78 111 PRO A N 1
ATOM 899 C CA . PRO A 1 111 ? -11.153 10.054 16.917 1.00 52.78 111 PRO A CA 1
ATOM 900 C C . PRO A 1 111 ? -10.653 9.024 17.953 1.00 52.78 111 PRO A C 1
ATOM 902 O O . PRO A 1 111 ? -11.491 8.300 18.522 1.00 52.78 111 PRO A O 1
ATOM 905 N N . PRO A 1 112 ? -9.324 8.897 18.150 1.00 54.19 112 PRO A N 1
ATOM 906 C CA . PRO A 1 112 ? -8.754 8.033 19.183 1.00 54.19 112 PRO A CA 1
ATOM 907 C C . PRO A 1 112 ? -9.343 8.343 20.561 1.00 54.19 112 PRO A C 1
ATOM 909 O O . PRO A 1 112 ? -9.441 9.540 20.909 1.00 54.19 112 PRO A O 1
#

Secondary structure (DSSP, 8-state):
-------HHHHHHHHHHHHHHHHHHHHHTTTTTS--TTHHHHHHHHHHHHHHHHHHHTT-THHHHHHHHHHHHHHHHTTT-HHHHHHHHHHHHHHHHHHHSHHHHHHHHS--

Organism: NCBI:txid2043161

Radius of gyration: 15.46 Å; chains: 1; bounding box: 46×21×47 Å

Sequence (112 aa):
MGAKKRPIAVWVISCLFIVVGLVGLVHHFPQHLVFHRDDIWIELTELLALVAGVFMLLGHNWARWLALAWMAFHVAISWPVVRLVVIHTLILAAIAWLLFRRDARGYFTTPP

pLDDT: mean 77.9, std 13.26, range [35.81, 92.56]